Protein AF-A0A1W0X7B3-F1 (afdb_monomer_lite)

Foldseek 3Di:
DQDPVLLVVLVVCVVVVHDLVVCCVVCCVRPPSVRSVVSNVCVVVVPPPDPPPPPPQPADDQDPVNLVVLCCQCPDDDDRDDLVNSCVVRVHDSVNND

Radius of gyration: 21.88 Å; chains: 1; bounding box: 44×17×57 Å

Structure (mmCIF, N/CA/C/O backbone):
data_AF-A0A1W0X7B3-F1
#
_entry.id   AF-A0A1W0X7B3-F1
#
loop_
_atom_site.group_PDB
_atom_site.id
_atom_site.type_symbol
_atom_site.label_atom_id
_atom_site.label_alt_id
_atom_site.label_comp_id
_atom_site.label_asym_id
_atom_site.label_entity_id
_atom_site.label_seq_id
_atom_site.pdbx_PDB_ins_code
_atom_site.Cartn_x
_atom_site.Cartn_y
_atom_site.Cartn_z
_atom_site.occupancy
_atom_site.B_iso_or_equiv
_atom_site.auth_seq_id
_atom_site.auth_comp_id
_atom_site.auth_asym_id
_atom_site.auth_atom_id
_atom_site.pdbx_PDB_model_num
ATOM 1 N N . MET A 1 1 ? 3.032 0.862 -0.348 1.00 54.00 1 MET A N 1
ATOM 2 C CA . MET A 1 1 ? 1.827 0.038 -0.092 1.00 54.00 1 MET A CA 1
ATOM 3 C C . MET A 1 1 ? 1.984 -0.604 1.275 1.00 54.00 1 MET A C 1
ATOM 5 O O . MET A 1 1 ? 3.114 -0.902 1.635 1.00 54.00 1 MET A O 1
ATOM 9 N N . LEU A 1 2 ? 0.903 -0.752 2.046 1.00 64.56 2 LEU A N 1
ATOM 10 C CA . LEU A 1 2 ? 0.959 -1.468 3.324 1.00 64.56 2 LEU A CA 1
ATOM 11 C C . LEU A 1 2 ? 1.110 -2.971 3.058 1.00 64.56 2 LEU A C 1
ATOM 13 O O . LEU A 1 2 ? 0.423 -3.478 2.173 1.00 64.56 2 LEU A O 1
ATOM 17 N N . ASN A 1 3 ? 1.973 -3.655 3.810 1.00 73.69 3 ASN A N 1
ATOM 18 C CA . ASN A 1 3 ? 2.050 -5.118 3.784 1.00 73.69 3 ASN A CA 1
ATOM 19 C C . ASN A 1 3 ? 0.702 -5.714 4.251 1.00 73.69 3 ASN A C 1
ATOM 21 O O . ASN A 1 3 ? 0.072 -5.166 5.161 1.00 73.69 3 ASN A O 1
ATOM 25 N N . GLU A 1 4 ? 0.254 -6.813 3.638 1.00 76.44 4 GLU A N 1
ATOM 26 C CA . GLU A 1 4 ? -0.989 -7.507 4.007 1.00 76.44 4 GLU A CA 1
ATOM 27 C C . GLU A 1 4 ? -0.972 -7.969 5.469 1.00 76.44 4 GLU A C 1
ATOM 29 O O . GLU A 1 4 ? -1.972 -7.819 6.169 1.00 76.44 4 GLU A O 1
ATOM 34 N N . GLU A 1 5 ? 0.180 -8.416 5.973 1.00 78.50 5 GLU A N 1
ATOM 35 C CA . GLU A 1 5 ? 0.350 -8.806 7.380 1.00 78.50 5 GLU A CA 1
ATOM 36 C C . GLU A 1 5 ? 0.105 -7.631 8.331 1.00 78.50 5 GLU A C 1
ATOM 38 O O . GLU A 1 5 ? -0.629 -7.743 9.314 1.00 78.50 5 GLU A O 1
ATOM 43 N N . ALA A 1 6 ? 0.664 -6.465 8.002 1.00 79.56 6 ALA A N 1
ATOM 44 C CA . ALA A 1 6 ? 0.496 -5.252 8.792 1.00 79.56 6 ALA A CA 1
ATOM 45 C C . ALA A 1 6 ? -0.960 -4.756 8.762 1.00 79.56 6 ALA A C 1
ATOM 47 O O . ALA A 1 6 ? -1.482 -4.269 9.766 1.00 79.56 6 ALA A O 1
ATOM 48 N N . ARG A 1 7 ? -1.644 -4.932 7.624 1.00 79.38 7 ARG A N 1
ATOM 49 C CA . ARG A 1 7 ? -3.074 -4.639 7.479 1.00 79.38 7 ARG A CA 1
ATOM 50 C C . ARG A 1 7 ? -3.921 -5.549 8.374 1.00 79.38 7 ARG A C 1
ATOM 52 O O . ARG A 1 7 ? -4.761 -5.044 9.114 1.00 79.38 7 ARG A O 1
ATOM 59 N N . SER A 1 8 ? -3.666 -6.856 8.340 1.00 83.19 8 SER A N 1
ATOM 60 C CA . SER A 1 8 ? -4.363 -7.855 9.162 1.00 83.19 8 SER A CA 1
ATOM 61 C C . SER A 1 8 ? -4.164 -7.599 10.662 1.00 83.19 8 SER A C 1
ATOM 63 O O . SER A 1 8 ? -5.119 -7.607 11.445 1.00 83.19 8 SER A O 1
ATOM 65 N N . LEU A 1 9 ? -2.937 -7.247 11.063 1.00 85.00 9 LEU A N 1
ATOM 66 C CA . LEU A 1 9 ? -2.630 -6.882 12.442 1.00 85.00 9 LEU A CA 1
ATOM 67 C C . LEU A 1 9 ? -3.441 -5.659 12.900 1.00 85.00 9 LEU A C 1
ATOM 69 O O . LEU A 1 9 ? -4.055 -5.704 13.961 1.00 85.00 9 LEU A O 1
ATOM 73 N N . LEU A 1 10 ? -3.512 -4.589 12.103 1.00 85.38 10 LEU A N 1
ATOM 74 C CA . LEU A 1 10 ? -4.297 -3.401 12.465 1.00 85.38 10 LEU A CA 1
ATOM 75 C C . LEU A 1 10 ? -5.788 -3.715 12.622 1.00 85.38 10 LEU A C 1
ATOM 77 O O . LEU A 1 10 ? -6.422 -3.253 13.569 1.00 85.38 10 LEU A O 1
ATOM 81 N N . VAL A 1 11 ? -6.344 -4.523 11.723 1.00 83.38 11 VAL A N 1
ATOM 82 C CA . VAL A 1 11 ? -7.768 -4.884 11.741 1.00 83.38 11 VAL A CA 1
ATOM 83 C C . VAL A 1 11 ? -8.103 -5.760 12.945 1.00 83.38 11 VAL A C 1
ATOM 85 O O . VAL A 1 11 ? -9.136 -5.549 13.579 1.00 83.38 11 VAL A O 1
ATOM 88 N N . SER A 1 12 ? -7.231 -6.702 13.314 1.00 85.62 12 SER A N 1
ATOM 89 C CA . SER A 1 12 ? -7.441 -7.531 14.509 1.00 85.62 12 SER A CA 1
ATOM 90 C C . SER A 1 12 ? -7.461 -6.702 15.799 1.00 85.62 12 SER A C 1
ATOM 92 O O . SER A 1 12 ? -8.317 -6.926 16.651 1.00 85.62 12 SER A O 1
ATOM 94 N N . GLN A 1 13 ? -6.599 -5.687 15.915 1.00 86.06 13 GLN A N 1
ATOM 95 C CA . GLN A 1 13 ? -6.583 -4.770 17.063 1.00 86.06 13 GLN A CA 1
ATOM 96 C C . GLN A 1 13 ? -7.837 -3.881 17.111 1.00 86.06 13 GLN A C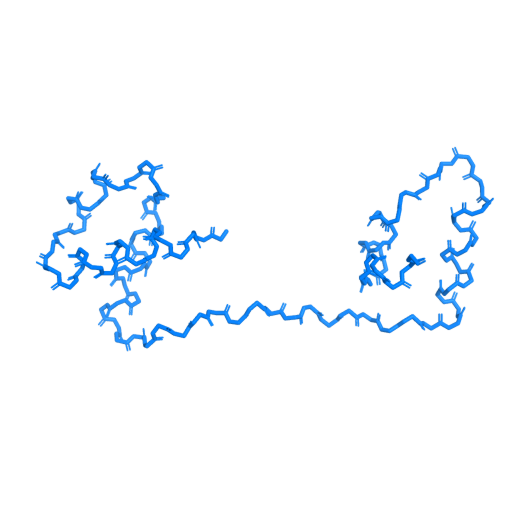 1
ATOM 98 O O . GLN A 1 13 ? -8.407 -3.688 18.185 1.00 86.06 13 GLN A O 1
ATOM 103 N N . LEU A 1 14 ? -8.314 -3.397 15.955 1.00 85.50 14 LEU A N 1
ATOM 104 C CA . LEU A 1 14 ? -9.568 -2.638 15.858 1.00 85.50 14 LEU A CA 1
ATOM 105 C C . LEU A 1 14 ? -10.784 -3.495 16.239 1.00 85.50 14 LEU A C 1
ATOM 107 O O . LEU A 1 14 ? -11.643 -3.035 16.986 1.00 85.50 14 LEU A O 1
ATOM 111 N N . ARG A 1 15 ? -10.834 -4.760 15.797 1.00 84.75 15 ARG A N 1
ATOM 112 C CA . ARG A 1 15 ? -11.878 -5.721 16.206 1.00 84.75 15 ARG A CA 1
ATOM 113 C C . ARG A 1 15 ? -11.828 -6.047 17.697 1.00 84.75 15 ARG A C 1
ATOM 115 O O . ARG A 1 15 ? -12.874 -6.261 18.295 1.00 84.75 15 ARG A O 1
ATOM 122 N N . ALA A 1 16 ? -10.637 -6.058 18.293 1.00 86.06 16 ALA A N 1
ATOM 123 C CA . ALA A 1 16 ? -10.455 -6.230 19.732 1.00 86.06 16 ALA A CA 1
ATOM 124 C C . ALA A 1 16 ? -10.842 -4.982 20.554 1.00 86.06 16 ALA A C 1
ATOM 126 O O . ALA A 1 16 ? -10.751 -5.016 21.778 1.00 86.06 16 ALA A O 1
ATOM 127 N N . GLY A 1 17 ? -11.255 -3.882 19.910 1.00 83.50 17 GLY A N 1
ATOM 128 C CA . GLY A 1 17 ? -11.690 -2.659 20.587 1.00 83.50 17 GLY A CA 1
ATOM 129 C C . GLY A 1 17 ? -10.548 -1.811 21.151 1.00 83.50 17 GLY A C 1
ATOM 130 O O . GLY A 1 17 ? -10.775 -0.996 22.044 1.00 83.50 17 GLY A O 1
ATOM 131 N N . ARG A 1 18 ? -9.314 -1.992 20.661 1.00 85.50 18 ARG A N 1
ATOM 132 C CA . ARG A 1 18 ? -8.159 -1.195 21.100 1.00 85.50 18 ARG A CA 1
ATOM 133 C C . ARG A 1 18 ? -8.300 0.261 20.679 1.00 85.50 18 ARG A C 1
ATOM 135 O O . ARG A 1 18 ? -8.814 0.577 19.606 1.00 85.50 18 ARG A O 1
ATOM 142 N N . SER A 1 19 ? -7.783 1.156 21.516 1.00 85.38 19 SER A N 1
ATOM 143 C CA . SER A 1 19 ? -7.799 2.584 21.213 1.00 85.38 19 SER A CA 1
ATOM 144 C C . SER A 1 19 ? -6.768 2.933 20.132 1.00 85.38 19 SER A C 1
ATOM 146 O O . SER A 1 19 ? -5.664 2.387 20.093 1.00 85.38 19 SER A O 1
ATOM 148 N N . ILE A 1 20 ? -7.101 3.888 19.258 1.00 84.31 20 ILE A N 1
ATOM 149 C CA . ILE A 1 20 ? -6.184 4.352 18.202 1.00 84.31 20 ILE A CA 1
ATOM 150 C C . ILE A 1 20 ? -4.847 4.866 18.779 1.00 84.31 20 ILE A C 1
ATOM 152 O O . ILE A 1 20 ? -3.808 4.503 18.227 1.00 84.31 20 ILE A O 1
ATOM 156 N N . PRO A 1 21 ? -4.807 5.649 19.881 1.00 85.81 21 PRO A N 1
ATOM 157 C CA . PRO A 1 21 ? -3.542 6.085 20.478 1.00 85.81 21 PRO A CA 1
ATOM 158 C C . PRO A 1 21 ? -2.644 4.921 20.922 1.00 85.81 21 PRO A C 1
ATOM 160 O O . PRO A 1 21 ? -1.438 4.949 20.686 1.00 85.81 21 PRO A O 1
ATOM 163 N N . GLU A 1 22 ? -3.230 3.874 21.504 1.00 84.44 22 GLU A N 1
ATOM 164 C CA . GLU A 1 22 ? -2.516 2.666 21.932 1.00 84.44 22 GLU A CA 1
ATOM 165 C C . GLU A 1 22 ? -1.988 1.868 20.731 1.00 84.44 22 GLU A C 1
ATOM 167 O O . GLU A 1 22 ? -0.847 1.406 20.730 1.00 84.44 22 GLU A O 1
ATOM 172 N N . MET A 1 23 ? -2.774 1.772 19.656 1.00 84.06 23 MET A N 1
ATOM 173 C CA . MET A 1 23 ? -2.328 1.157 18.404 1.00 84.06 23 MET A CA 1
ATOM 174 C C . MET A 1 23 ? -1.180 1.929 17.753 1.00 84.06 23 MET A C 1
ATOM 176 O O . MET A 1 23 ? -0.231 1.319 17.264 1.00 84.06 23 MET A O 1
ATOM 180 N N . VAL A 1 24 ? -1.238 3.263 17.753 1.00 84.44 24 VAL A N 1
ATOM 181 C CA . VAL A 1 24 ? -0.141 4.106 17.263 1.00 84.44 24 VAL A CA 1
ATOM 182 C C . VAL A 1 24 ? 1.110 3.862 18.096 1.00 84.44 24 VAL A C 1
ATOM 184 O O . VAL A 1 24 ? 2.175 3.660 17.530 1.00 84.44 24 VAL A O 1
ATOM 187 N N . PHE A 1 25 ? 1.002 3.806 19.420 1.00 83.19 25 PHE A N 1
ATOM 188 C CA . PHE A 1 25 ? 2.160 3.535 20.266 1.00 83.19 25 PHE A CA 1
ATOM 189 C C . PHE A 1 25 ? 2.808 2.172 19.958 1.00 83.19 25 PHE A C 1
ATOM 191 O O . PHE A 1 25 ? 4.021 2.098 19.776 1.00 83.19 25 PHE A O 1
ATOM 198 N N . ASN A 1 26 ? 2.000 1.119 19.810 1.00 79.19 26 ASN A N 1
ATOM 199 C CA . ASN A 1 26 ? 2.493 -0.251 19.641 1.00 79.19 26 ASN A CA 1
ATOM 200 C C . ASN A 1 26 ? 2.924 -0.599 18.204 1.00 79.19 26 ASN A C 1
ATOM 202 O O . ASN A 1 26 ? 3.780 -1.459 18.011 1.00 79.19 26 ASN A O 1
ATOM 206 N N . ILE A 1 27 ? 2.326 0.030 17.184 1.00 76.75 27 ILE A N 1
ATOM 207 C CA . ILE A 1 27 ? 2.435 -0.408 15.777 1.00 76.75 27 ILE A CA 1
ATOM 208 C C . ILE A 1 27 ? 3.066 0.674 14.884 1.00 76.75 27 ILE A C 1
ATOM 210 O O . ILE A 1 27 ? 3.357 0.409 13.719 1.00 76.75 27 ILE A O 1
ATOM 214 N N . LYS A 1 28 ? 3.384 1.872 15.406 1.00 76.44 28 LYS A N 1
ATOM 215 C CA . LYS A 1 28 ? 4.006 2.960 14.617 1.00 76.44 28 LYS A CA 1
ATOM 216 C C . LYS A 1 28 ? 5.298 2.555 13.903 1.00 76.44 28 LYS A C 1
ATOM 218 O O . LYS A 1 28 ? 5.585 3.093 12.836 1.00 76.44 28 LYS A O 1
ATOM 223 N N . ALA A 1 29 ? 6.054 1.606 14.456 1.00 75.06 29 ALA A N 1
ATOM 224 C CA . ALA A 1 29 ? 7.263 1.075 13.823 1.00 75.06 2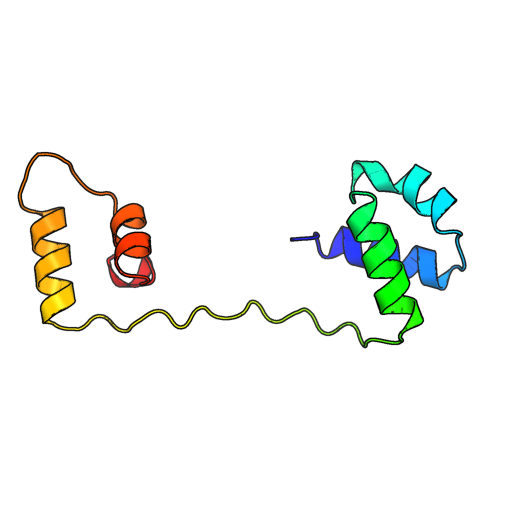9 ALA A CA 1
ATOM 225 C C . ALA A 1 29 ? 6.973 0.332 12.504 1.00 75.06 29 ALA A C 1
ATOM 227 O O . ALA A 1 29 ? 7.799 0.336 11.597 1.00 75.06 29 ALA A O 1
ATOM 228 N N . VAL A 1 30 ? 5.792 -0.280 12.390 1.00 73.06 30 VAL A N 1
ATOM 229 C CA . VAL A 1 30 ? 5.373 -1.094 11.238 1.00 73.06 30 VAL A CA 1
ATOM 230 C C . VAL A 1 30 ? 4.452 -0.302 10.305 1.00 73.06 30 VAL A C 1
ATOM 232 O O . VAL A 1 30 ? 4.490 -0.471 9.088 1.00 73.06 30 VAL A O 1
ATOM 235 N N . CYS A 1 31 ? 3.614 0.577 10.857 1.00 75.62 31 CYS A N 1
ATOM 236 C CA . CYS A 1 31 ? 2.647 1.384 10.120 1.00 75.62 31 CYS A CA 1
ATOM 237 C C . CYS A 1 31 ? 2.715 2.839 10.577 1.00 75.62 31 CYS A C 1
ATOM 239 O O . CYS A 1 31 ? 2.434 3.140 11.730 1.00 75.62 31 CYS A O 1
ATOM 241 N N . GLY A 1 32 ? 3.016 3.769 9.667 1.00 81.38 32 GLY A N 1
ATOM 242 C CA . GLY A 1 32 ? 3.007 5.195 9.998 1.00 81.38 32 GLY A CA 1
ATOM 243 C C . GLY A 1 32 ? 1.644 5.672 10.523 1.00 81.38 32 GLY A C 1
ATOM 244 O O . GLY A 1 32 ? 0.600 5.158 10.114 1.00 81.38 32 GLY A O 1
ATOM 245 N N . ASN A 1 33 ? 1.653 6.691 11.390 1.00 84.00 33 ASN A N 1
ATOM 246 C CA . ASN A 1 33 ? 0.457 7.221 12.062 1.00 84.00 33 ASN A CA 1
ATOM 247 C C . ASN A 1 33 ? -0.712 7.457 11.092 1.00 84.00 33 ASN A C 1
ATOM 249 O O . ASN A 1 33 ? -1.824 6.998 11.337 1.00 84.00 33 ASN A O 1
ATOM 253 N N . ASN A 1 34 ? -0.451 8.111 9.955 1.00 85.44 34 ASN A N 1
ATOM 254 C CA . ASN A 1 34 ? -1.475 8.431 8.954 1.00 85.44 34 ASN A CA 1
ATOM 255 C C . ASN A 1 34 ? -2.189 7.184 8.419 1.00 85.44 34 ASN A C 1
ATOM 257 O O . ASN A 1 34 ? -3.396 7.217 8.170 1.00 85.44 34 ASN A O 1
ATOM 261 N N . THR A 1 35 ? -1.462 6.076 8.266 1.00 84.38 35 THR A N 1
ATOM 262 C CA . THR A 1 35 ? -2.043 4.808 7.831 1.00 84.38 35 THR A CA 1
ATOM 263 C C . THR A 1 35 ? -2.961 4.236 8.902 1.00 84.38 35 THR A C 1
ATOM 265 O O . THR A 1 35 ? -4.064 3.809 8.579 1.00 84.38 35 THR A O 1
ATOM 268 N N . ILE A 1 36 ? -2.543 4.265 10.171 1.00 85.81 36 ILE A N 1
ATOM 269 C CA . ILE A 1 36 ? -3.343 3.748 11.290 1.00 85.81 36 ILE A CA 1
ATOM 270 C C . ILE A 1 36 ? -4.672 4.508 11.384 1.00 85.81 36 ILE A C 1
ATOM 272 O O . ILE A 1 36 ? -5.731 3.885 11.421 1.00 85.81 36 ILE A O 1
ATOM 276 N N . TYR A 1 37 ? -4.636 5.844 11.325 1.00 87.69 37 TYR A N 1
ATOM 277 C CA . TYR A 1 37 ? -5.851 6.668 11.325 1.00 87.69 37 TYR A CA 1
ATOM 278 C C . TYR A 1 37 ? -6.744 6.411 10.105 1.00 87.69 37 TYR A C 1
ATOM 280 O O . TYR A 1 37 ? -7.964 6.325 10.242 1.00 87.69 37 TYR A O 1
ATOM 288 N N . SER A 1 38 ? -6.154 6.256 8.917 1.00 85.50 38 SER A N 1
ATOM 289 C CA . SER A 1 38 ? -6.915 5.963 7.695 1.00 85.50 38 SER A CA 1
ATOM 290 C C . SER A 1 38 ? -7.601 4.597 7.773 1.00 85.50 38 SER A C 1
ATOM 292 O O . SER A 1 38 ? -8.780 4.491 7.453 1.00 85.50 38 SER A O 1
ATOM 294 N N . MET A 1 39 ? -6.897 3.575 8.265 1.00 83.94 39 MET A N 1
ATOM 295 C CA . MET A 1 39 ? -7.432 2.224 8.458 1.00 83.94 39 MET A CA 1
ATOM 296 C C . MET A 1 39 ? -8.547 2.196 9.503 1.00 83.94 39 MET A C 1
ATOM 298 O O . MET A 1 39 ? -9.584 1.589 9.264 1.00 83.94 39 MET A O 1
ATOM 302 N N . ALA A 1 40 ? -8.372 2.884 10.633 1.00 84.31 40 ALA A N 1
ATOM 303 C CA . ALA A 1 40 ? -9.411 2.988 11.655 1.00 84.31 40 ALA A CA 1
ATOM 304 C C . ALA A 1 40 ? -10.679 3.667 11.110 1.00 84.31 40 ALA A C 1
ATOM 306 O O . ALA A 1 40 ? -11.791 3.226 11.395 1.00 84.31 40 ALA A O 1
ATOM 307 N N . LYS A 1 41 ? -10.519 4.700 10.271 1.00 85.88 41 LYS A N 1
ATOM 308 C CA . LYS A 1 41 ? -11.635 5.368 9.593 1.00 85.88 41 LYS A CA 1
ATOM 309 C C . LYS A 1 41 ? -12.331 4.456 8.576 1.00 85.88 41 LYS A C 1
ATOM 311 O O . LYS A 1 41 ? -13.557 4.412 8.560 1.00 85.88 41 LYS A O 1
ATOM 316 N N . GLU A 1 42 ? -11.576 3.737 7.741 1.00 83.69 42 GLU A N 1
ATOM 317 C CA . GLU A 1 42 ? -12.127 2.762 6.781 1.00 83.69 42 GLU A CA 1
ATOM 318 C C . GLU A 1 42 ? -12.877 1.627 7.504 1.00 83.69 42 GLU A C 1
ATOM 320 O O . GLU A 1 42 ? -13.972 1.250 7.086 1.00 83.69 42 GLU A O 1
ATOM 325 N N . PHE A 1 43 ? -12.332 1.147 8.628 1.00 82.44 43 PHE A N 1
ATOM 326 C CA . PHE A 1 43 ? -12.947 0.124 9.474 1.00 82.44 43 PHE A CA 1
ATOM 327 C C . PHE A 1 43 ? -14.260 0.605 10.106 1.00 82.44 43 PHE A C 1
ATOM 329 O O . PHE A 1 43 ? -15.268 -0.091 10.025 1.00 82.44 43 PHE A O 1
ATOM 336 N N . ALA A 1 44 ? -14.283 1.818 10.672 1.00 81.62 44 ALA A N 1
ATOM 337 C CA . ALA A 1 44 ? -15.497 2.412 11.241 1.00 81.62 44 ALA A CA 1
ATOM 338 C C . ALA A 1 44 ? -16.598 2.645 10.191 1.00 81.62 44 ALA A C 1
ATOM 340 O O . ALA A 1 44 ? -17.782 2.579 10.508 1.00 81.62 44 ALA A O 1
ATOM 341 N N . ALA A 1 45 ? -16.217 2.895 8.936 1.00 82.25 45 ALA A N 1
ATOM 342 C CA . ALA A 1 45 ? -17.144 3.061 7.822 1.00 82.25 45 ALA A CA 1
ATOM 343 C C . ALA A 1 45 ? -17.680 1.729 7.256 1.00 82.25 45 ALA A C 1
ATOM 345 O O . ALA A 1 45 ? -18.462 1.753 6.308 1.00 82.25 45 ALA A O 1
ATOM 346 N N . GLY A 1 46 ? -17.261 0.576 7.796 1.00 72.06 46 GLY A N 1
ATOM 347 C CA . GLY A 1 46 ? -17.708 -0.739 7.328 1.00 72.06 46 GLY A CA 1
ATOM 348 C C . GLY A 1 46 ? -17.297 -1.042 5.886 1.00 72.06 46 GLY A C 1
ATOM 349 O O . GLY A 1 46 ? -17.950 -1.840 5.214 1.00 72.06 46 GLY A O 1
ATOM 350 N N . VAL A 1 47 ? -16.242 -0.388 5.384 1.00 70.94 47 VAL A N 1
ATOM 351 C CA . VAL A 1 47 ? -15.742 -0.621 4.028 1.00 70.94 47 VAL A CA 1
ATOM 352 C C . VAL A 1 47 ? -15.186 -2.039 3.989 1.00 70.94 47 VAL A C 1
ATOM 354 O O . VAL A 1 47 ? -14.106 -2.296 4.520 1.00 70.94 47 VAL A O 1
ATOM 357 N N . GLU A 1 48 ? -15.948 -2.961 3.389 1.00 56.88 48 GLU A N 1
ATOM 358 C CA . GLU A 1 48 ? -15.500 -4.329 3.127 1.00 56.88 48 GLU A CA 1
ATOM 359 C C . GLU A 1 48 ? -14.082 -4.297 2.565 1.00 56.88 48 GLU A C 1
ATOM 361 O O . GLU A 1 48 ? -13.795 -3.560 1.616 1.00 56.88 48 GLU A O 1
ATOM 366 N N . GLU A 1 49 ? -13.215 -5.111 3.166 1.00 56.38 49 GLU A N 1
ATOM 367 C CA . GLU A 1 49 ? -11.792 -5.254 2.876 1.00 56.38 49 GLU A CA 1
ATOM 368 C C . GLU A 1 49 ? -11.561 -5.822 1.475 1.00 56.38 49 GLU A C 1
ATOM 370 O O . GLU A 1 49 ? -11.037 -6.916 1.289 1.00 56.38 49 GLU A O 1
ATOM 375 N N . LYS A 1 50 ? -11.957 -5.093 0.439 1.00 55.31 50 LYS A N 1
ATOM 376 C CA . LYS A 1 50 ? -11.581 -5.445 -0.917 1.00 55.31 50 LYS A CA 1
ATOM 377 C C . LYS A 1 50 ? -10.165 -4.925 -1.090 1.00 55.31 50 LYS A C 1
ATOM 379 O O . LYS A 1 50 ? -9.961 -3.709 -0.977 1.00 55.31 50 LYS A O 1
ATOM 384 N N . PRO A 1 51 ? -9.171 -5.801 -1.333 1.00 55.69 51 PRO A N 1
ATOM 385 C CA . PRO A 1 51 ? -7.851 -5.332 -1.705 1.00 55.69 51 PRO A CA 1
ATOM 386 C C . PRO A 1 51 ? -8.058 -4.362 -2.864 1.00 55.69 51 PRO A C 1
ATOM 388 O O . PRO A 1 51 ? -8.714 -4.706 -3.854 1.00 55.69 51 PRO A O 1
ATOM 391 N N . LYS A 1 52 ? -7.589 -3.116 -2.702 1.00 53.59 52 LYS A N 1
ATOM 392 C CA . LYS A 1 52 ? -7.586 -2.136 -3.790 1.00 53.59 52 LYS A CA 1
ATOM 393 C C . LYS A 1 52 ? -6.845 -2.817 -4.930 1.00 53.59 52 LYS A C 1
ATOM 395 O O . LYS A 1 52 ? -5.626 -2.958 -4.857 1.00 53.59 52 LYS A O 1
ATOM 400 N N . LYS A 1 53 ? -7.593 -3.318 -5.923 1.00 54.69 53 LYS A N 1
ATOM 401 C CA . LYS A 1 53 ? -7.025 -3.982 -7.095 1.00 54.69 53 LYS A CA 1
ATOM 402 C C . LYS A 1 53 ? -5.962 -3.044 -7.621 1.00 54.69 53 LYS A C 1
ATOM 404 O O . LYS A 1 53 ? -6.275 -1.889 -7.912 1.00 54.69 53 LYS A O 1
ATOM 409 N N . THR A 1 54 ? -4.728 -3.534 -7.696 1.00 51.81 54 THR A N 1
ATOM 410 C CA . THR A 1 54 ? -3.619 -2.822 -8.317 1.00 51.81 54 THR A CA 1
ATOM 411 C C . THR A 1 54 ? -4.138 -2.328 -9.652 1.00 51.81 54 THR A C 1
ATOM 413 O O . THR A 1 54 ? -4.514 -3.132 -10.509 1.00 51.81 54 THR A O 1
ATOM 416 N N . GLN A 1 55 ? -4.303 -1.012 -9.768 1.00 55.00 55 GLN A N 1
ATOM 417 C CA . GLN A 1 55 ? -4.868 -0.402 -10.954 1.00 55.00 55 GLN A CA 1
ATOM 418 C C . GLN A 1 55 ? -3.893 -0.766 -12.069 1.00 55.00 55 GLN A C 1
ATOM 420 O O . GLN A 1 55 ? -2.763 -0.283 -12.081 1.00 55.00 55 GLN A O 1
ATOM 425 N N . LYS A 1 56 ? -4.269 -1.724 -12.928 1.00 54.03 56 LYS A N 1
ATOM 426 C CA . LYS A 1 56 ? -3.455 -2.080 -14.086 1.00 54.03 56 LYS A CA 1
ATOM 427 C C . LYS A 1 56 ? -3.336 -0.788 -14.873 1.00 54.03 56 LYS A C 1
ATOM 429 O O . LYS A 1 56 ? -4.326 -0.338 -15.449 1.00 54.03 56 LYS A O 1
ATOM 434 N N . HIS A 1 57 ? -2.164 -0.157 -14.822 1.00 58.78 57 HIS A N 1
ATOM 435 C CA . HIS A 1 57 ? -1.889 0.969 -15.692 1.00 58.78 57 HIS A CA 1
ATOM 436 C C . HIS A 1 57 ? -2.220 0.500 -17.110 1.00 58.78 57 HIS A C 1
ATOM 438 O O . HIS A 1 57 ? -1.809 -0.606 -17.481 1.00 58.78 57 HIS A O 1
ATOM 444 N N . PRO A 1 58 ? -3.020 1.257 -17.877 1.00 59.19 58 PRO A N 1
ATOM 445 C CA . PRO A 1 58 ? -3.285 0.924 -19.263 1.00 59.19 58 PRO A CA 1
ATOM 446 C C . PRO A 1 58 ? -1.981 1.148 -20.028 1.00 59.19 58 PRO A C 1
ATOM 448 O O . PRO A 1 58 ? -1.737 2.221 -20.575 1.00 59.19 58 PRO A O 1
ATOM 451 N N . TRP A 1 59 ? -1.097 0.153 -19.982 1.00 63.97 59 TRP A N 1
ATOM 452 C CA . TRP A 1 59 ? 0.108 0.121 -20.786 1.00 63.97 59 TRP A CA 1
ATOM 453 C C . TRP A 1 59 ? -0.329 0.221 -22.241 1.00 63.97 59 TRP A C 1
ATOM 455 O O . TRP A 1 59 ? -1.203 -0.530 -22.689 1.00 63.97 59 TRP A O 1
ATOM 465 N N . LYS A 1 60 ? 0.239 1.179 -22.973 1.00 67.06 60 LYS A N 1
ATOM 466 C CA . LYS A 1 60 ? -0.049 1.297 -24.401 1.00 67.06 60 LYS A CA 1
ATOM 467 C C . LYS A 1 60 ? 0.488 0.050 -25.107 1.00 67.06 60 LYS A C 1
ATOM 469 O O . LYS A 1 60 ? 1.565 -0.442 -24.773 1.00 67.06 60 LYS A O 1
ATOM 474 N N . LYS A 1 61 ? -0.271 -0.485 -26.066 1.00 74.19 61 LYS A N 1
ATOM 475 C CA . LYS A 1 61 ? 0.261 -1.505 -26.979 1.00 74.19 61 LYS A CA 1
ATOM 476 C C . LYS A 1 61 ? 1.364 -0.864 -27.826 1.00 74.19 61 LYS A C 1
ATOM 478 O O . LYS A 1 61 ? 1.288 0.324 -28.132 1.00 74.19 61 LYS A O 1
ATOM 483 N N . ILE A 1 62 ? 2.390 -1.637 -28.169 1.00 75.56 62 ILE A N 1
ATOM 484 C CA . ILE A 1 62 ? 3.482 -1.151 -29.015 1.00 75.56 62 ILE A CA 1
ATOM 4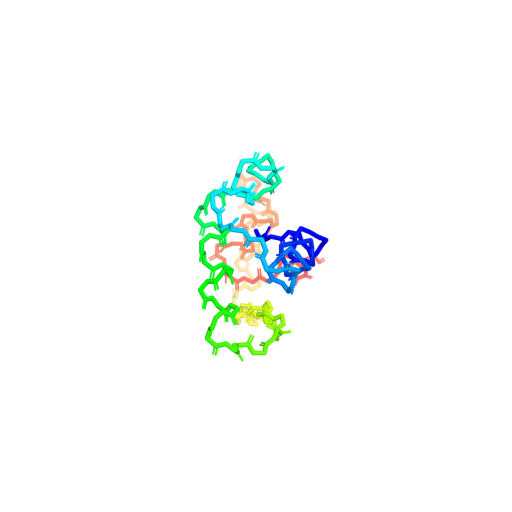85 C C . ILE A 1 62 ? 2.981 -1.092 -30.457 1.00 75.56 62 ILE A C 1
ATOM 487 O O . ILE A 1 62 ? 2.680 -2.121 -31.058 1.00 75.56 62 ILE A O 1
ATOM 491 N N . ASP A 1 63 ? 2.923 0.114 -31.014 1.00 80.50 63 ASP A N 1
ATOM 492 C CA . ASP A 1 63 ? 2.678 0.316 -32.440 1.00 80.50 63 ASP A CA 1
ATOM 493 C C . ASP A 1 63 ? 3.982 0.143 -33.244 1.00 80.50 63 ASP A C 1
ATOM 495 O O . ASP A 1 63 ? 5.063 0.453 -32.731 1.00 80.50 63 ASP A O 1
ATOM 499 N N . PRO A 1 64 ? 3.930 -0.243 -34.534 1.00 80.00 64 PRO A N 1
ATOM 500 C CA . PRO A 1 64 ? 5.129 -0.433 -35.362 1.00 80.00 64 PRO A CA 1
ATOM 501 C C . PRO A 1 64 ? 6.053 0.796 -35.422 1.00 80.00 64 PRO A C 1
ATOM 503 O O . PRO A 1 64 ? 7.277 0.670 -35.425 1.00 80.00 64 PRO A O 1
ATOM 506 N N . LYS A 1 65 ? 5.478 2.007 -35.397 1.00 84.19 65 LYS A N 1
ATOM 507 C CA . LYS A 1 65 ? 6.244 3.264 -35.320 1.00 84.19 65 LYS A CA 1
ATOM 508 C C . LYS A 1 65 ? 6.989 3.405 -33.990 1.00 84.19 65 LYS A C 1
ATOM 510 O O . LYS A 1 65 ? 8.119 3.880 -33.966 1.00 84.19 65 LYS A O 1
ATOM 515 N N . MET A 1 66 ? 6.362 2.987 -32.891 1.00 80.75 66 MET A N 1
ATOM 516 C CA . MET A 1 66 ? 6.950 3.026 -31.553 1.00 80.75 66 MET A CA 1
ATOM 517 C C . MET A 1 66 ? 8.083 2.003 -31.430 1.00 80.75 66 MET A C 1
ATOM 519 O O . MET A 1 66 ? 9.149 2.347 -30.926 1.00 80.75 66 MET A O 1
ATOM 523 N N . ALA A 1 67 ? 7.900 0.799 -31.982 1.00 82.12 67 ALA A N 1
ATOM 524 C CA . ALA A 1 67 ? 8.943 -0.224 -32.059 1.00 82.12 67 ALA A CA 1
ATOM 525 C C . ALA A 1 67 ? 10.189 0.282 -32.806 1.00 82.12 67 ALA A C 1
ATOM 527 O O . ALA A 1 67 ? 11.299 0.146 -32.302 1.00 82.12 67 ALA A O 1
ATOM 528 N N . ALA A 1 68 ? 10.017 0.950 -33.952 1.00 83.19 68 ALA A N 1
ATOM 529 C CA . ALA A 1 68 ? 11.135 1.515 -34.710 1.00 83.19 68 ALA A CA 1
ATOM 530 C C . ALA A 1 68 ? 11.924 2.573 -33.912 1.00 83.19 68 ALA A C 1
ATOM 532 O O . ALA A 1 68 ? 13.152 2.618 -33.985 1.00 83.19 68 ALA A O 1
ATOM 533 N N . ILE A 1 69 ? 11.238 3.403 -33.117 1.00 82.94 69 ILE A N 1
ATOM 534 C CA . ILE A 1 69 ? 11.880 4.407 -32.254 1.00 82.94 69 ILE A CA 1
ATOM 535 C C . ILE A 1 69 ? 12.624 3.736 -31.093 1.00 82.94 69 ILE A C 1
ATOM 537 O O . ILE A 1 69 ? 13.748 4.135 -30.795 1.00 82.94 69 ILE A O 1
ATOM 541 N N . ILE A 1 70 ? 12.028 2.722 -30.458 1.00 81.94 70 ILE A N 1
ATOM 542 C CA . ILE A 1 70 ? 12.655 1.949 -29.375 1.00 81.94 70 ILE A CA 1
ATOM 543 C C . ILE A 1 70 ? 13.919 1.260 -29.890 1.00 81.94 70 ILE A C 1
ATOM 545 O O . ILE A 1 70 ? 14.984 1.444 -29.310 1.00 81.94 70 ILE A O 1
ATOM 549 N N . ILE A 1 71 ? 13.828 0.557 -31.024 1.00 82.38 71 ILE A N 1
ATOM 550 C CA . ILE A 1 71 ? 14.971 -0.102 -31.667 1.00 82.38 71 ILE A CA 1
ATOM 551 C C . ILE A 1 71 ? 16.055 0.927 -31.974 1.00 82.38 71 ILE A C 1
ATOM 553 O O . ILE A 1 71 ? 17.202 0.725 -31.592 1.00 82.38 71 ILE A O 1
ATOM 557 N N . ARG A 1 72 ? 15.709 2.064 -32.589 1.00 80.75 72 ARG A N 1
ATOM 558 C CA . ARG A 1 72 ? 16.672 3.128 -32.898 1.00 80.75 72 ARG A CA 1
ATOM 559 C C . ARG A 1 72 ? 17.349 3.689 -31.647 1.00 80.75 72 ARG A C 1
ATOM 561 O O . ARG A 1 72 ? 18.547 3.920 -31.688 1.00 80.75 72 ARG A O 1
ATOM 568 N N . LYS A 1 73 ? 16.621 3.883 -30.544 1.00 77.38 73 LYS A N 1
ATOM 569 C CA . LYS A 1 73 ? 17.193 4.361 -29.271 1.00 77.38 73 LYS A CA 1
ATOM 570 C C . LYS A 1 73 ? 18.060 3.316 -28.565 1.00 77.38 73 LYS A C 1
ATOM 572 O O . LYS A 1 73 ? 18.989 3.693 -27.865 1.00 77.38 73 LYS A O 1
ATOM 577 N N . LEU A 1 74 ? 17.768 2.029 -28.754 1.00 75.75 74 LEU A N 1
ATOM 578 C CA . LEU A 1 74 ? 18.590 0.924 -28.254 1.00 75.75 74 LEU A CA 1
ATOM 579 C C . LEU A 1 74 ? 19.841 0.682 -29.114 1.00 75.75 74 LEU A C 1
ATOM 581 O O . LEU A 1 74 ? 20.844 0.202 -28.597 1.00 75.75 74 LEU A O 1
ATOM 585 N N . THR A 1 75 ? 19.791 0.989 -30.415 1.00 75.56 75 THR A N 1
ATOM 586 C CA . THR A 1 75 ? 20.851 0.637 -31.381 1.00 75.56 75 THR A CA 1
ATOM 587 C C . THR A 1 75 ? 21.718 1.813 -31.829 1.00 75.56 75 THR A C 1
ATOM 589 O O . THR A 1 75 ? 22.877 1.601 -32.174 1.00 75.56 75 THR A O 1
ATOM 592 N N . ILE A 1 76 ? 21.201 3.048 -31.838 1.00 67.06 76 ILE A N 1
ATOM 593 C CA . ILE A 1 76 ? 21.874 4.212 -32.429 1.00 67.06 76 ILE A CA 1
ATOM 594 C C . ILE A 1 76 ? 22.023 5.338 -31.395 1.00 67.06 76 ILE A C 1
ATOM 596 O O . ILE A 1 76 ? 21.122 6.157 -31.220 1.00 67.06 76 ILE A O 1
ATOM 600 N N . GLY A 1 77 ? 23.218 5.432 -30.800 1.00 53.44 77 GLY A N 1
ATOM 601 C CA . GLY A 1 77 ? 23.802 6.705 -30.356 1.00 53.44 77 GLY A CA 1
ATOM 602 C C . GLY A 1 77 ? 24.057 6.867 -28.854 1.00 53.44 77 GLY A C 1
ATOM 603 O O . GLY A 1 77 ? 23.133 7.155 -28.110 1.00 53.44 77 GLY A O 1
ATOM 604 N N . ALA A 1 78 ? 25.342 6.783 -28.477 1.00 53.50 78 ALA A N 1
ATOM 605 C CA . ALA A 1 78 ? 26.075 7.434 -27.368 1.00 53.50 78 ALA A CA 1
ATOM 606 C C . ALA A 1 78 ? 25.571 7.367 -25.906 1.00 53.50 78 ALA A C 1
ATOM 608 O O . ALA A 1 78 ? 26.387 7.464 -24.994 1.00 53.50 78 ALA A O 1
ATOM 609 N N . THR A 1 79 ? 24.287 7.151 -25.649 1.00 57.25 79 THR A N 1
ATOM 610 C CA . THR A 1 79 ? 23.707 6.931 -24.322 1.00 57.25 79 THR A CA 1
ATOM 611 C C . THR A 1 79 ? 22.790 5.730 -24.437 1.00 57.25 79 THR A C 1
ATOM 613 O O . THR A 1 79 ? 21.666 5.847 -24.921 1.00 57.25 79 THR A O 1
ATOM 616 N N . ALA A 1 80 ? 23.295 4.556 -24.059 1.00 60.25 80 ALA A N 1
ATOM 617 C CA . ALA A 1 80 ? 22.496 3.344 -24.007 1.00 60.25 80 ALA A CA 1
ATOM 618 C C . ALA A 1 80 ? 21.346 3.561 -23.014 1.00 60.25 80 ALA A C 1
ATOM 620 O O . ALA A 1 80 ? 21.536 3.459 -21.804 1.00 60.25 80 ALA A O 1
ATOM 621 N N . HIS A 1 81 ? 20.164 3.905 -23.523 1.00 67.31 81 HIS A N 1
ATOM 622 C CA . HIS A 1 81 ? 18.971 3.980 -22.697 1.00 67.31 81 HIS A CA 1
ATOM 623 C C . HIS A 1 81 ? 18.632 2.579 -22.217 1.00 67.31 81 HIS A C 1
ATOM 625 O O . HIS A 1 81 ? 18.512 1.643 -23.014 1.00 67.31 81 HIS A O 1
ATOM 631 N N . THR A 1 82 ? 18.478 2.426 -20.908 1.00 77.50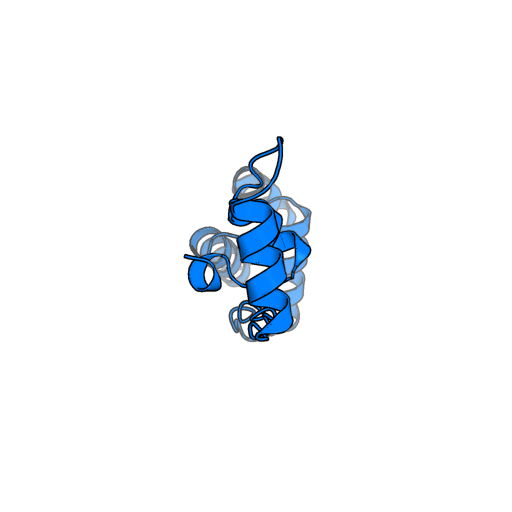 82 THR A N 1
ATOM 632 C CA . THR A 1 82 ? 18.073 1.143 -20.345 1.00 77.50 82 THR A CA 1
ATOM 633 C C . THR A 1 82 ? 16.634 0.818 -20.755 1.00 77.50 82 THR A C 1
ATOM 635 O O . THR A 1 82 ? 15.807 1.701 -20.999 1.00 77.50 82 THR A O 1
ATOM 638 N N . ILE A 1 83 ? 16.298 -0.474 -20.812 1.00 78.19 83 ILE A N 1
ATOM 639 C CA . ILE A 1 83 ? 14.933 -0.936 -21.122 1.00 78.19 83 ILE A CA 1
ATOM 640 C C . ILE A 1 83 ? 13.900 -0.286 -20.181 1.00 78.19 83 ILE A C 1
ATOM 642 O O . ILE A 1 83 ? 12.791 0.030 -20.607 1.00 78.19 83 ILE A O 1
ATOM 646 N N . ASN A 1 84 ? 14.277 -0.034 -18.922 1.00 77.62 84 ASN A N 1
ATOM 647 C CA . ASN A 1 84 ? 13.418 0.607 -17.927 1.00 77.62 84 ASN A CA 1
ATOM 648 C C . ASN A 1 84 ? 13.143 2.085 -18.252 1.00 77.62 84 ASN A C 1
ATOM 650 O O . ASN A 1 84 ? 11.990 2.504 -18.210 1.00 77.62 84 ASN A O 1
ATOM 654 N N . GLU A 1 85 ? 14.156 2.853 -18.663 1.00 79.94 85 GLU A N 1
ATOM 655 C CA . GLU A 1 85 ? 13.973 4.252 -19.088 1.00 79.94 85 GLU A CA 1
ATOM 656 C C . GLU A 1 85 ? 13.037 4.368 -20.295 1.00 79.94 85 GLU A C 1
ATOM 658 O O . GLU A 1 85 ? 12.185 5.258 -20.363 1.00 79.94 85 GLU A O 1
ATOM 663 N N . LEU A 1 86 ? 13.165 3.452 -21.259 1.00 80.31 86 LEU A N 1
ATOM 664 C CA . LEU A 1 86 ? 12.291 3.422 -22.430 1.00 80.31 86 LEU A CA 1
ATOM 665 C C . LEU A 1 86 ? 10.863 3.011 -22.047 1.00 80.31 86 LEU A C 1
ATOM 667 O O . LEU A 1 86 ? 9.908 3.633 -22.511 1.00 80.31 86 LEU A O 1
ATOM 671 N N . ALA A 1 87 ? 10.703 2.024 -21.165 1.00 80.06 87 ALA A N 1
ATOM 672 C CA . ALA A 1 87 ? 9.402 1.602 -20.650 1.00 80.06 87 ALA A CA 1
ATOM 673 C C . ALA A 1 87 ? 8.645 2.762 -19.977 1.00 80.06 87 ALA A C 1
ATOM 675 O O . ALA A 1 87 ? 7.465 2.987 -20.264 1.00 80.06 87 ALA A O 1
ATOM 676 N N . GLU A 1 88 ? 9.335 3.558 -19.158 1.00 80.56 88 GLU A N 1
ATOM 677 C CA . GLU A 1 88 ? 8.770 4.752 -18.522 1.00 80.56 88 GLU A CA 1
ATOM 678 C C . GLU A 1 88 ? 8.446 5.853 -19.538 1.00 80.56 88 GLU A C 1
ATOM 680 O O . GLU A 1 88 ? 7.333 6.386 -19.542 1.00 80.56 88 GLU A O 1
ATOM 685 N N . THR A 1 89 ? 9.376 6.139 -20.456 1.00 80.38 89 THR A N 1
ATOM 686 C CA . THR A 1 89 ? 9.215 7.172 -21.494 1.00 80.38 89 THR A CA 1
ATOM 687 C C . THR A 1 89 ? 7.992 6.907 -22.372 1.00 80.38 89 THR A C 1
ATOM 689 O O . THR A 1 89 ? 7.223 7.820 -22.680 1.00 80.38 89 THR A O 1
ATOM 692 N N . PHE A 1 90 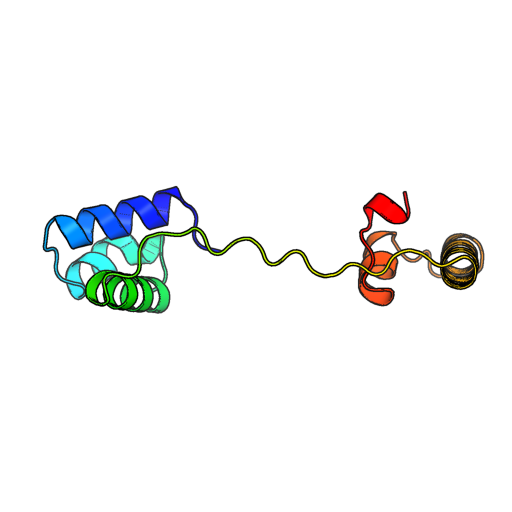? 7.792 5.652 -22.776 1.00 78.38 90 PHE A N 1
ATOM 693 C CA . PHE A 1 90 ? 6.699 5.262 -23.665 1.00 78.38 90 PHE A CA 1
ATOM 694 C C . PHE A 1 90 ? 5.437 4.813 -22.920 1.00 78.38 90 PHE A C 1
ATOM 696 O O . PHE A 1 90 ? 4.406 4.588 -23.558 1.00 78.38 90 PHE A O 1
ATOM 703 N N . LYS A 1 91 ? 5.480 4.738 -21.581 1.00 78.56 91 LYS A N 1
ATOM 704 C CA . LYS A 1 91 ? 4.408 4.175 -20.745 1.00 78.56 91 LYS A CA 1
ATOM 705 C C . LYS A 1 91 ? 3.971 2.801 -21.265 1.00 78.56 91 LYS A C 1
ATOM 707 O O . LYS A 1 91 ? 2.777 2.533 -21.446 1.00 78.56 91 LYS A O 1
ATOM 712 N N . ILE A 1 92 ? 4.955 1.941 -21.515 1.00 78.00 92 ILE A N 1
ATOM 713 C CA . ILE A 1 92 ? 4.789 0.545 -21.936 1.00 78.00 92 ILE A CA 1
ATOM 714 C C . ILE A 1 92 ? 5.485 -0.375 -20.935 1.00 78.00 92 ILE A C 1
ATOM 716 O O . ILE A 1 92 ? 6.411 0.036 -20.243 1.00 78.00 92 ILE A O 1
ATOM 720 N N . SER A 1 93 ? 5.030 -1.621 -20.832 1.00 76.50 93 SER A N 1
ATOM 721 C CA . SER A 1 93 ? 5.677 -2.593 -19.951 1.00 76.50 93 SER A CA 1
ATOM 722 C C . SER A 1 93 ? 7.095 -2.892 -20.450 1.00 76.50 93 SER A C 1
ATOM 724 O O . SER A 1 93 ? 7.287 -3.131 -21.641 1.00 76.50 93 SER A O 1
ATOM 726 N N . SER A 1 94 ? 8.079 -2.944 -19.549 1.00 72.81 94 SER A N 1
ATOM 727 C CA . SER A 1 94 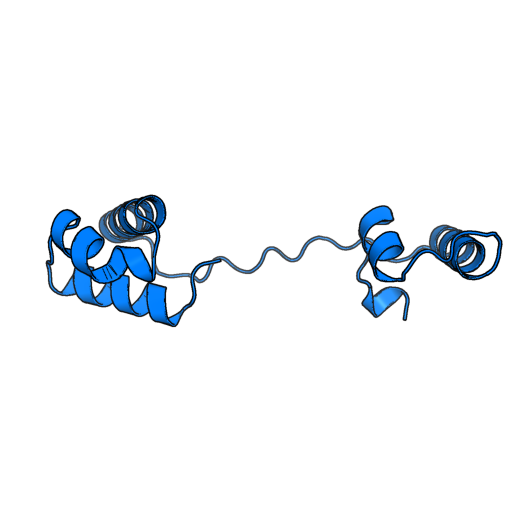? 9.452 -3.356 -19.886 1.00 72.81 94 SER A CA 1
ATOM 728 C C . SER A 1 94 ? 9.507 -4.770 -20.473 1.00 72.81 94 SER A C 1
ATOM 730 O O . SER A 1 94 ? 10.343 -5.056 -21.326 1.00 72.81 94 SER A O 1
ATOM 732 N N . THR A 1 95 ? 8.562 -5.637 -20.096 1.00 74.62 95 THR A N 1
ATOM 733 C CA . THR A 1 95 ? 8.397 -6.986 -20.657 1.00 74.62 95 THR A CA 1
ATOM 734 C C . THR A 1 95 ? 7.960 -6.975 -22.121 1.00 74.62 95 THR A C 1
ATOM 736 O O . THR A 1 95 ? 8.130 -7.976 -22.796 1.00 74.62 95 THR A O 1
ATOM 739 N N . ALA A 1 96 ? 7.396 -5.870 -22.616 1.00 70.94 96 ALA A N 1
ATOM 740 C CA . ALA A 1 96 ? 7.011 -5.727 -24.019 1.00 70.94 96 ALA A CA 1
ATOM 741 C C . ALA A 1 96 ? 8.176 -5.263 -24.917 1.00 70.94 96 ALA A C 1
ATOM 743 O O . ALA A 1 96 ? 8.056 -5.322 -26.136 1.00 70.94 96 ALA A O 1
ATOM 744 N N . ILE A 1 97 ? 9.272 -4.773 -24.323 1.00 71.94 97 ILE A N 1
ATOM 745 C CA . ILE A 1 97 ? 10.489 -4.338 -25.030 1.00 71.94 97 ILE A CA 1
ATOM 746 C C . ILE A 1 97 ? 11.525 -5.476 -25.112 1.00 71.94 97 ILE A C 1
ATOM 748 O O . ILE A 1 97 ? 12.328 -5.485 -26.043 1.00 71.94 97 ILE A O 1
ATOM 752 N N . ARG A 1 98 ? 11.524 -6.388 -24.128 1.00 65.06 98 ARG A N 1
ATOM 753 C CA . ARG A 1 98 ? 12.408 -7.563 -24.055 1.00 65.06 98 ARG A CA 1
ATOM 754 C C . ARG A 1 98 ? 12.040 -8.613 -25.098 1.00 65.06 98 ARG A C 1
ATOM 756 O O . ARG A 1 98 ? 12.993 -9.213 -25.637 1.00 65.06 98 ARG A O 1
#

Organism: Hypsibius exemplaris (NCBI:txid2072580)

pLDDT: mean 75.6, std 10.28, range [51.81, 87.69]

Sequence (98 aa):
MLNEEARSLLVSQLRAGRSIPEMVFNIKAVCGNNTIYSMAKEFAAGVEEKPKKTQKHPWKKIDPKMAAIIIRKLTIGATAHTINELAETFKISSTAIR

Secondary structure (DSSP, 8-state):
---HHHHHHHHHHHHTT--HHHHHHHHTTTS-HHHHHHHHHHHHTT------------PPP--HHHHHHHHHHHHSSSS---HHHHHHHHT--GGGT-